Protein AF-A0A4Q0ICE5-F1 (afdb_monomer_lite)

Structure (mmCIF, N/CA/C/O backbone):
data_AF-A0A4Q0ICE5-F1
#
_entry.id   AF-A0A4Q0ICE5-F1
#
loop_
_atom_site.group_PDB
_atom_site.id
_atom_site.type_symbol
_atom_site.label_atom_id
_atom_site.label_alt_id
_atom_site.label_comp_id
_atom_site.label_asym_id
_atom_site.label_entity_id
_atom_site.label_seq_id
_atom_site.pdbx_PDB_ins_code
_atom_site.Cartn_x
_atom_site.Cartn_y
_atom_site.Cartn_z
_atom_site.occupancy
_atom_site.B_iso_or_equiv
_atom_site.auth_seq_id
_atom_site.auth_comp_id
_atom_site.auth_asym_id
_atom_site.auth_atom_id
_atom_site.pdbx_PDB_model_num
ATOM 1 N N . MET A 1 1 ? -25.595 17.957 -17.381 1.00 40.38 1 MET A N 1
ATOM 2 C CA . MET A 1 1 ? -24.538 17.179 -18.067 1.00 40.38 1 MET A CA 1
ATOM 3 C C . MET A 1 1 ? -23.638 16.551 -17.017 1.00 40.38 1 MET A C 1
ATOM 5 O O . MET A 1 1 ? -22.895 17.266 -16.359 1.00 40.38 1 MET A O 1
ATOM 9 N N . SER A 1 2 ? -23.763 15.240 -16.807 1.00 50.00 2 SER A N 1
ATOM 10 C CA . SER A 1 2 ? -22.849 14.474 -15.955 1.00 50.00 2 SER A CA 1
ATOM 11 C C . SER A 1 2 ? -21.462 14.492 -16.606 1.00 50.00 2 SER A C 1
ATOM 13 O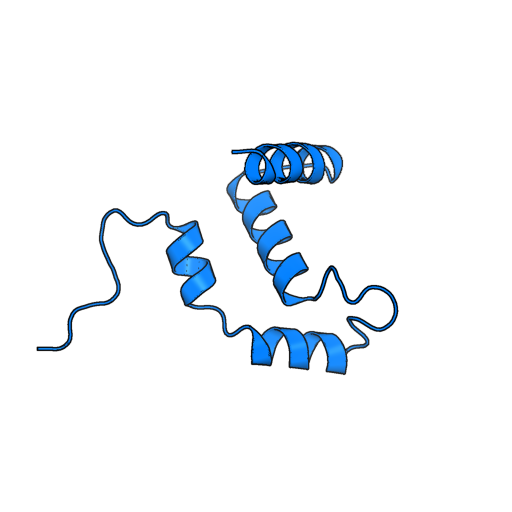 O . SER A 1 2 ? -21.292 13.961 -17.702 1.00 50.00 2 SER A O 1
ATOM 15 N N . LYS A 1 3 ? -20.492 15.185 -15.998 1.00 55.28 3 LYS A N 1
ATOM 16 C CA . LYS A 1 3 ? -19.086 15.122 -16.421 1.00 55.28 3 LYS A CA 1
ATOM 17 C C . LYS A 1 3 ? -18.610 13.695 -16.154 1.00 55.28 3 LYS A C 1
ATOM 19 O O . LYS A 1 3 ? -18.620 13.264 -15.005 1.00 55.28 3 LYS A O 1
ATOM 24 N N . SER A 1 4 ? -18.199 12.968 -17.191 1.00 61.62 4 SER A N 1
ATOM 25 C CA . SER A 1 4 ? -17.569 11.658 -17.021 1.00 61.62 4 SER A CA 1
ATOM 26 C C . SER A 1 4 ? -16.331 11.809 -16.133 1.00 61.62 4 SER A C 1
ATOM 28 O O . SER A 1 4 ? -15.421 12.568 -16.461 1.00 61.62 4 SER A O 1
ATOM 30 N N . SER A 1 5 ? -16.279 11.095 -15.009 1.00 60.00 5 SER A N 1
ATOM 31 C CA . SER A 1 5 ? -15.111 11.063 -14.114 1.00 60.00 5 SER A CA 1
ATOM 32 C C . SER A 1 5 ? -13.923 10.288 -14.701 1.00 60.00 5 SER A C 1
ATOM 34 O O . SER A 1 5 ? -12.819 10.354 -14.161 1.00 60.00 5 SER A O 1
ATOM 36 N N . ASN A 1 6 ? -14.134 9.599 -15.825 1.00 57.72 6 ASN A N 1
ATOM 37 C CA . ASN A 1 6 ? -13.115 8.877 -16.576 1.00 57.72 6 ASN A CA 1
ATOM 38 C C . ASN A 1 6 ? -12.375 9.856 -17.498 1.00 57.72 6 ASN A C 1
ATOM 40 O O . ASN A 1 6 ? -12.804 10.125 -18.619 1.00 57.72 6 ASN A O 1
ATOM 44 N N . PHE A 1 7 ? -11.287 10.435 -16.993 1.00 56.94 7 PHE A N 1
ATOM 45 C CA . PHE A 1 7 ? -10.415 11.324 -17.757 1.00 56.94 7 PHE A CA 1
ATOM 46 C C . PHE A 1 7 ? -9.335 10.521 -18.491 1.00 56.94 7 PHE A C 1
ATOM 48 O O . PHE A 1 7 ? -8.486 9.888 -17.859 1.00 56.94 7 PHE A O 1
ATOM 55 N N . PHE A 1 8 ? -9.315 10.609 -19.822 1.00 51.22 8 PHE A N 1
ATOM 56 C CA . PHE A 1 8 ? -8.154 10.208 -20.618 1.00 51.22 8 PHE A CA 1
ATOM 57 C C . PHE A 1 8 ? -6.965 11.113 -20.246 1.00 51.22 8 PHE A C 1
ATOM 59 O O . PHE A 1 8 ? -7.067 12.334 -20.337 1.00 51.22 8 PHE A O 1
ATOM 66 N N . GLY A 1 9 ? -5.870 10.518 -19.756 1.00 56.81 9 GLY A N 1
ATOM 67 C CA . GLY A 1 9 ? -4.668 11.222 -19.277 1.00 56.81 9 GLY A CA 1
ATOM 68 C C . GLY A 1 9 ? -4.382 11.090 -17.773 1.00 56.81 9 GLY A C 1
ATOM 69 O O . GLY A 1 9 ? -3.284 11.426 -17.340 1.00 56.81 9 GLY A O 1
ATOM 70 N N . GLN A 1 10 ? -5.316 10.569 -16.963 1.00 63.09 10 GLN A N 1
ATOM 71 C CA . GLN A 1 10 ? -5.008 10.215 -15.569 1.00 63.09 10 GLN A CA 1
ATOM 72 C C . GLN A 1 10 ? -4.254 8.878 -15.500 1.00 63.09 10 GLN A C 1
AT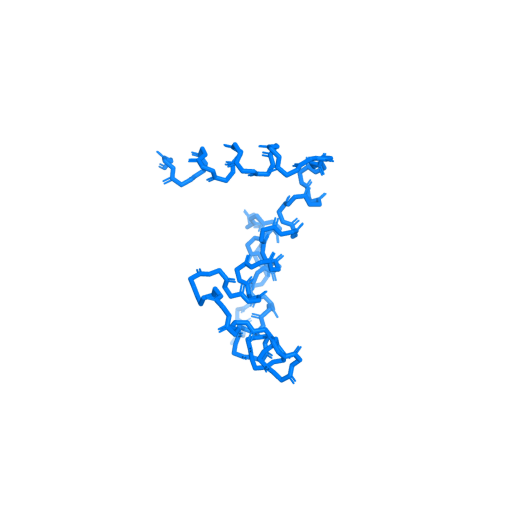OM 74 O O . GLN A 1 10 ? -4.670 7.934 -16.179 1.00 63.09 10 GLN A O 1
ATOM 79 N N . PRO A 1 11 ? -3.223 8.744 -14.642 1.00 81.19 11 PRO A N 1
ATOM 80 C CA . PRO A 1 11 ? -2.552 7.468 -14.415 1.00 81.19 11 PRO A CA 1
ATOM 81 C C . PRO A 1 11 ? -3.560 6.371 -14.054 1.00 81.19 11 PRO A C 1
ATOM 83 O O . PRO A 1 11 ? -4.389 6.566 -13.160 1.00 81.19 11 PRO A O 1
ATOM 86 N N . ILE A 1 12 ? -3.473 5.215 -14.722 1.00 82.56 12 ILE A N 1
ATOM 87 C CA . ILE A 1 12 ? -4.376 4.064 -14.518 1.00 82.56 12 ILE A CA 1
ATOM 88 C C . ILE A 1 12 ? -4.445 3.682 -13.034 1.00 82.56 12 ILE A C 1
ATOM 90 O O . ILE A 1 12 ? -5.526 3.437 -12.505 1.00 82.56 12 ILE A O 1
ATOM 94 N N . TYR A 1 13 ? -3.307 3.729 -12.338 1.00 85.81 13 TYR A N 1
ATOM 95 C CA . TYR A 1 13 ? -3.223 3.461 -10.905 1.00 85.81 13 TYR A CA 1
ATOM 96 C C . TYR A 1 13 ? -4.105 4.402 -10.067 1.00 85.81 13 TYR A C 1
ATOM 98 O O . TYR A 1 13 ? -4.845 3.951 -9.199 1.00 85.81 13 TYR A O 1
ATOM 106 N N . GLY A 1 14 ? -4.112 5.703 -10.372 1.00 86.38 14 GLY A N 1
ATOM 107 C CA . GLY A 1 14 ? -4.947 6.678 -9.666 1.00 86.38 14 GLY A CA 1
ATOM 108 C C . GLY A 1 14 ? -6.443 6.486 -9.925 1.00 86.38 14 GLY A C 1
ATOM 109 O O . GLY A 1 14 ? -7.254 6.703 -9.027 1.00 86.38 14 GLY A O 1
ATOM 110 N N . GLN A 1 15 ? -6.822 6.049 -11.128 1.00 87.12 15 GLN A N 1
ATOM 111 C CA . GLN A 1 15 ? -8.213 5.697 -11.437 1.00 87.12 15 GLN A CA 1
ATOM 112 C C . GLN A 1 15 ? -8.646 4.429 -10.693 1.00 87.12 15 GLN A C 1
ATOM 114 O O . GLN A 1 15 ? -9.744 4.384 -10.142 1.00 87.12 15 GLN A O 1
ATOM 119 N N . LEU A 1 16 ? -7.760 3.434 -10.624 1.00 87.88 16 LEU A N 1
ATOM 120 C CA . LEU A 1 16 ? -7.997 2.186 -9.910 1.00 87.88 16 LEU A CA 1
ATOM 121 C C . LEU A 1 16 ? -8.149 2.416 -8.402 1.00 87.88 16 LEU A C 1
ATOM 123 O O . LEU A 1 16 ? -9.080 1.903 -7.802 1.00 87.88 16 LEU A O 1
ATOM 127 N N . ILE A 1 17 ? -7.307 3.248 -7.786 1.00 91.56 17 ILE A N 1
ATOM 128 C CA . ILE A 1 17 ? -7.458 3.581 -6.362 1.00 91.56 17 ILE A CA 1
ATOM 129 C C . ILE A 1 17 ? -8.795 4.281 -6.099 1.00 91.56 17 ILE A C 1
ATOM 131 O O . ILE A 1 17 ? -9.476 3.965 -5.128 1.00 91.56 17 ILE A O 1
ATOM 135 N N . LYS A 1 18 ? -9.203 5.210 -6.974 1.00 90.25 18 LYS A N 1
ATOM 136 C CA . LYS A 1 18 ? -10.470 5.944 -6.824 1.00 90.25 18 LYS A CA 1
ATOM 137 C C . LYS A 1 18 ? -11.709 5.052 -6.898 1.00 90.25 18 LYS A C 1
ATOM 139 O O . LYS A 1 18 ? -12.752 5.456 -6.392 1.00 90.25 18 LYS A O 1
ATOM 144 N N . SER A 1 19 ? -11.630 3.883 -7.536 1.00 91.31 19 SER A N 1
ATOM 145 C CA . SER A 1 19 ? -12.755 2.945 -7.596 1.00 91.31 19 SER A CA 1
ATOM 146 C C . SER A 1 19 ? -12.865 2.050 -6.355 1.00 91.31 19 SER A C 1
ATOM 148 O O . SER A 1 19 ? -13.894 1.399 -6.164 1.00 91.31 19 SER A O 1
ATOM 150 N N . LEU A 1 20 ? -11.849 2.039 -5.486 1.00 94.69 20 LEU A N 1
ATOM 151 C CA . LEU A 1 20 ? -11.823 1.251 -4.257 1.00 94.69 20 LEU A CA 1
ATOM 152 C C . LEU A 1 20 ? -12.461 2.019 -3.093 1.00 94.69 20 LEU A C 1
ATOM 154 O O . LEU A 1 20 ? -12.115 3.163 -2.805 1.00 94.69 20 LEU A O 1
ATOM 158 N N . ASN A 1 21 ? -13.373 1.366 -2.369 1.00 96.62 21 ASN A N 1
ATOM 159 C CA . ASN A 1 21 ? -13.960 1.930 -1.155 1.00 96.62 21 ASN A CA 1
ATOM 160 C C . ASN A 1 21 ? -13.098 1.574 0.066 1.00 96.62 21 ASN A C 1
ATOM 162 O O . ASN A 1 21 ? -13.079 0.422 0.506 1.00 96.62 21 ASN A O 1
ATOM 166 N N . ARG A 1 22 ? -12.402 2.574 0.612 1.00 95.44 22 ARG A N 1
ATOM 167 C CA . ARG A 1 22 ? -11.474 2.410 1.735 1.00 95.44 22 ARG A CA 1
ATOM 168 C C . ARG A 1 22 ? -12.154 1.842 2.975 1.00 95.44 22 ARG A C 1
ATOM 170 O O . ARG A 1 22 ? -11.623 0.916 3.583 1.00 95.44 22 ARG A O 1
ATOM 177 N N . GLU A 1 23 ? -13.313 2.376 3.348 1.00 95.94 23 GLU A N 1
ATOM 178 C CA . GLU A 1 23 ? -14.011 2.006 4.581 1.00 95.94 23 GLU A CA 1
ATOM 179 C C . GLU A 1 23 ? -14.403 0.529 4.566 1.00 95.94 23 GLU A C 1
ATOM 181 O O . GLU A 1 23 ? -14.090 -0.193 5.510 1.00 95.94 23 GLU A O 1
ATOM 186 N N . LYS A 1 24 ? -14.991 0.061 3.460 1.00 97.50 24 LYS A N 1
ATOM 187 C CA . LYS A 1 24 ? -15.375 -1.344 3.270 1.00 97.50 24 LYS A CA 1
ATOM 188 C C . LYS A 1 24 ? -14.173 -2.281 3.296 1.00 97.50 24 LYS A C 1
ATOM 190 O O . LYS A 1 24 ? -14.262 -3.367 3.859 1.00 97.50 24 LYS A O 1
ATOM 195 N N . ILE A 1 25 ? -13.051 -1.878 2.698 1.00 96.75 25 ILE A N 1
ATOM 196 C CA . ILE A 1 25 ? -11.824 -2.687 2.688 1.00 96.75 25 ILE A CA 1
ATOM 197 C C . ILE A 1 25 ? -11.267 -2.830 4.105 1.00 96.75 25 ILE A C 1
ATOM 199 O O . ILE A 1 25 ? -10.947 -3.937 4.534 1.00 96.75 25 ILE A O 1
ATOM 203 N N . VAL A 1 26 ? -11.184 -1.729 4.852 1.00 96.31 26 VAL A N 1
ATOM 204 C CA . VAL A 1 26 ? -10.689 -1.755 6.233 1.00 96.31 26 VAL A CA 1
ATOM 205 C C . VAL A 1 26 ? -11.652 -2.516 7.148 1.00 96.31 26 VAL A C 1
ATOM 207 O O . VAL A 1 26 ? -11.206 -3.293 7.986 1.00 96.31 26 VAL A O 1
ATOM 210 N N . GLU A 1 27 ? -12.965 -2.351 6.982 1.00 96.50 27 GLU A N 1
ATOM 211 C CA . GLU A 1 27 ? -13.971 -3.139 7.703 1.00 96.50 27 GLU A CA 1
ATOM 212 C C . GLU A 1 27 ? -13.792 -4.641 7.442 1.00 96.50 27 GLU A C 1
ATOM 214 O O . GLU A 1 27 ? -13.741 -5.436 8.384 1.00 96.50 27 GLU A O 1
ATOM 219 N N . PHE A 1 28 ? -13.634 -5.026 6.173 1.00 96.81 28 PHE A N 1
ATOM 220 C CA . PHE A 1 28 ? -13.407 -6.413 5.784 1.00 96.81 28 PHE A CA 1
ATOM 221 C C . PHE A 1 28 ? -12.110 -6.972 6.379 1.00 96.81 28 PHE A C 1
ATOM 223 O O . PHE A 1 28 ? -12.120 -8.084 6.908 1.00 96.81 28 PHE A O 1
ATOM 230 N N . SER A 1 29 ? -11.020 -6.199 6.337 1.00 95.75 29 SER A N 1
ATOM 231 C CA . SER A 1 29 ? -9.733 -6.564 6.942 1.00 95.75 29 SER A CA 1
ATOM 232 C C . SER A 1 29 ? -9.895 -6.857 8.437 1.00 95.75 29 SER A C 1
ATOM 234 O O . SER A 1 29 ? -9.613 -7.969 8.891 1.00 95.75 29 SER A O 1
ATOM 236 N N . ARG A 1 30 ? -10.492 -5.924 9.191 1.00 94.94 30 ARG A N 1
ATOM 237 C CA . ARG A 1 30 ? -10.739 -6.063 10.637 1.00 94.94 30 ARG A CA 1
ATOM 238 C C . ARG A 1 30 ? -11.611 -7.263 10.976 1.00 94.94 30 ARG A C 1
ATOM 240 O O . ARG A 1 30 ? -11.320 -7.977 11.935 1.00 94.94 30 ARG A O 1
ATOM 247 N N . LYS A 1 31 ? -12.660 -7.515 10.185 1.00 96.94 31 LYS A N 1
ATOM 248 C CA . LYS A 1 31 ? -13.551 -8.673 10.368 1.00 96.94 31 LYS A CA 1
ATOM 249 C C . LYS A 1 31 ? -12.791 -10.004 10.323 1.00 96.94 31 LYS A C 1
ATOM 251 O O . LYS A 1 31 ? -13.187 -10.944 11.003 1.00 96.94 31 LYS A O 1
ATOM 256 N N . HIS A 1 32 ? -11.695 -10.070 9.570 1.00 94.94 32 HIS A N 1
ATOM 257 C CA . HIS A 1 32 ? -10.850 -11.260 9.440 1.00 94.94 32 HIS A CA 1
ATOM 258 C C . HIS A 1 32 ? -9.580 -11.194 10.306 1.00 94.94 32 HIS A C 1
ATOM 260 O O . HIS A 1 32 ? -8.629 -11.935 10.071 1.00 94.94 32 HIS A O 1
ATOM 266 N N . GLY A 1 33 ? -9.552 -10.331 11.328 1.00 93.19 33 GLY A N 1
ATOM 267 C CA . GLY A 1 33 ? -8.425 -10.214 12.259 1.00 93.19 33 GLY A CA 1
ATOM 268 C C . GLY A 1 33 ? -7.290 -9.301 11.785 1.00 93.19 33 GLY A C 1
ATOM 269 O O . GLY A 1 33 ? -6.239 -9.256 12.431 1.00 93.19 33 GLY A O 1
ATOM 270 N N . GLY A 1 34 ? -7.501 -8.559 10.696 1.00 92.12 34 GLY A N 1
ATOM 271 C CA . GLY A 1 34 ? -6.625 -7.478 10.257 1.00 92.12 34 GLY A CA 1
ATOM 272 C C . GLY A 1 34 ? -6.480 -6.372 11.305 1.00 92.12 34 GLY A C 1
ATOM 273 O O . GLY A 1 34 ? -7.278 -6.250 12.238 1.00 92.12 34 GLY A O 1
ATOM 274 N N . GLU A 1 35 ? -5.403 -5.590 11.184 1.00 92.69 35 GLU A N 1
ATOM 275 C CA . GLU A 1 35 ? -5.076 -4.439 12.046 1.00 92.69 35 GLU A CA 1
ATOM 276 C C . GLU A 1 35 ? -4.988 -4.744 13.556 1.00 92.69 35 GLU A C 1
ATOM 278 O O . GLU A 1 35 ? -4.908 -3.824 14.376 1.00 92.69 35 GLU A O 1
ATOM 283 N N . LYS A 1 36 ? -4.956 -6.026 13.950 1.00 90.62 36 LYS A N 1
ATOM 284 C CA . LYS A 1 36 ? -4.830 -6.442 15.354 1.00 90.62 36 LYS A CA 1
ATOM 285 C C . LYS A 1 36 ? -3.521 -5.958 15.981 1.00 90.62 36 LYS A C 1
ATOM 287 O O . LYS A 1 36 ? -3.520 -5.540 17.136 1.00 90.62 36 LYS A O 1
ATOM 292 N N . TYR A 1 37 ? -2.429 -6.007 15.215 1.00 87.69 37 TYR A N 1
ATOM 293 C CA . TYR A 1 37 ? -1.076 -5.688 15.688 1.00 87.69 37 TYR A CA 1
ATOM 294 C C . TYR A 1 37 ? -0.491 -4.425 15.049 1.00 87.69 37 TYR A C 1
ATOM 296 O O . TYR A 1 37 ? 0.095 -3.606 15.751 1.00 87.69 37 TYR A O 1
ATOM 304 N N . VAL A 1 38 ? -0.678 -4.228 13.740 1.00 87.00 38 VAL A N 1
ATOM 305 C CA . VAL A 1 38 ? -0.146 -3.069 13.008 1.00 87.00 38 VAL A CA 1
ATOM 306 C C . VAL A 1 38 ? -1.306 -2.263 12.435 1.00 87.00 38 VAL A C 1
ATOM 308 O O . VAL A 1 38 ? -1.980 -2.707 11.514 1.00 87.00 38 VAL A O 1
ATOM 311 N N . LYS A 1 39 ? -1.553 -1.079 13.005 1.00 87.31 39 LYS A N 1
ATOM 312 C CA . LYS A 1 39 ? -2.655 -0.185 12.593 1.00 87.31 39 LYS A CA 1
ATOM 313 C C . LYS A 1 39 ? -2.227 0.871 11.573 1.00 87.31 39 LYS A C 1
ATOM 315 O O . LYS A 1 39 ? -3.072 1.393 10.858 1.00 87.31 39 LYS A O 1
ATOM 320 N N . SER A 1 40 ? -0.934 1.197 11.529 1.00 87.75 40 SER A N 1
ATOM 321 C CA . SER A 1 40 ? -0.353 2.172 10.596 1.00 87.75 40 SER A CA 1
ATOM 322 C C . SER A 1 40 ? -0.259 1.649 9.160 1.00 87.75 40 SER A C 1
ATOM 324 O O . SER A 1 40 ? -0.176 2.446 8.233 1.00 87.75 40 SER A O 1
ATOM 326 N N . PHE A 1 41 ? -0.295 0.328 8.979 1.00 91.62 41 PHE A N 1
ATOM 327 C CA . PHE A 1 41 ? -0.309 -0.347 7.686 1.00 91.62 41 PHE A CA 1
ATOM 328 C C . PHE A 1 41 ? -1.573 -1.202 7.584 1.00 91.62 41 PHE A C 1
ATOM 330 O O . PHE A 1 41 ? -1.541 -2.422 7.729 1.00 91.62 41 PHE A O 1
ATOM 337 N N . ASP A 1 42 ? -2.709 -0.519 7.444 1.00 94.69 42 ASP A N 1
ATOM 338 C CA . ASP A 1 42 ? -4.018 -1.162 7.363 1.00 94.69 42 ASP A CA 1
ATOM 339 C C . ASP A 1 42 ? -4.239 -1.878 6.021 1.00 94.69 42 ASP A C 1
ATOM 341 O O . ASP A 1 42 ? -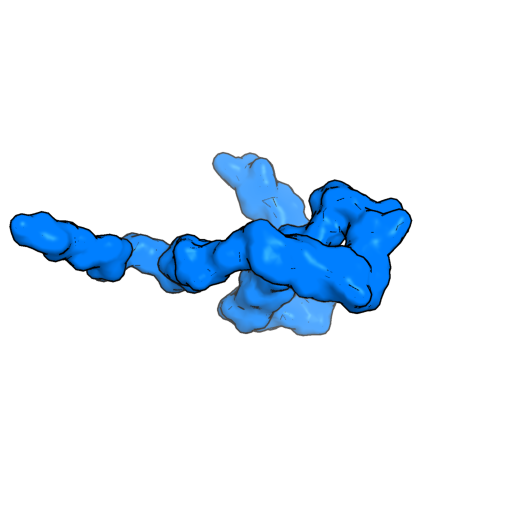3.499 -1.688 5.056 1.00 94.69 42 ASP A O 1
ATOM 345 N N . GLY A 1 43 ? -5.280 -2.704 5.947 1.00 95.62 43 GLY A N 1
ATOM 346 C CA . GLY A 1 43 ? -5.588 -3.531 4.783 1.00 95.62 43 GLY A CA 1
ATOM 347 C C . GLY A 1 43 ? -5.800 -2.728 3.502 1.00 95.62 43 GLY A C 1
ATOM 348 O O . GLY A 1 43 ? -5.507 -3.222 2.417 1.00 95.62 43 GLY A O 1
ATOM 349 N N . TYR A 1 44 ? -6.232 -1.468 3.609 1.00 96.00 44 TYR A N 1
ATOM 350 C CA . TYR A 1 44 ? -6.282 -0.571 2.459 1.00 96.00 44 TYR A CA 1
ATOM 351 C C . TYR A 1 44 ? -4.878 -0.209 1.976 1.00 96.00 44 TYR A C 1
ATOM 353 O O . TYR A 1 44 ? -4.573 -0.359 0.796 1.00 96.00 44 TYR A O 1
ATOM 361 N N . THR A 1 45 ? -4.009 0.219 2.889 1.00 94.50 45 THR A N 1
ATOM 362 C CA . THR A 1 45 ? -2.619 0.569 2.573 1.00 94.50 45 THR A CA 1
ATOM 363 C C . THR A 1 45 ? -1.868 -0.639 2.014 1.00 94.50 45 THR A C 1
ATOM 365 O O . THR A 1 45 ? -1.213 -0.525 0.980 1.00 94.50 45 THR A O 1
ATOM 368 N N . HIS A 1 46 ? -2.049 -1.815 2.620 1.00 95.00 46 HIS A N 1
ATOM 369 C CA . HIS A 1 46 ? -1.480 -3.068 2.134 1.00 95.00 46 HIS A CA 1
ATOM 370 C C . HIS A 1 46 ? -1.958 -3.416 0.719 1.00 95.00 46 HIS A C 1
ATOM 372 O O . HIS A 1 46 ? -1.135 -3.729 -0.140 1.00 95.00 46 HIS A O 1
ATOM 378 N N . LEU A 1 47 ? -3.262 -3.300 0.445 1.00 95.62 47 LEU A N 1
ATOM 379 C CA . LEU A 1 47 ? -3.817 -3.538 -0.888 1.00 95.62 47 LEU A CA 1
ATOM 380 C C . LEU A 1 47 ? -3.187 -2.614 -1.937 1.00 95.62 47 LEU A C 1
ATOM 382 O O . LEU A 1 47 ? -2.797 -3.085 -3.003 1.00 95.62 47 LEU A O 1
ATOM 386 N N . LEU A 1 48 ? -3.058 -1.318 -1.638 1.00 94.62 48 LEU A N 1
ATOM 387 C CA . LEU A 1 48 ? -2.432 -0.368 -2.560 1.00 94.62 48 LEU A CA 1
ATOM 388 C C . LEU A 1 48 ? -0.967 -0.720 -2.825 1.00 94.62 48 LEU A C 1
ATOM 390 O O . LEU A 1 48 ? -0.547 -0.758 -3.980 1.00 94.62 48 LEU A O 1
ATOM 394 N N . THR A 1 49 ? -0.206 -1.048 -1.779 1.00 94.50 49 THR A N 1
ATOM 395 C CA . THR A 1 49 ? 1.189 -1.485 -1.911 1.00 94.50 49 THR A CA 1
ATOM 396 C C . THR A 1 49 ? 1.316 -2.722 -2.803 1.00 94.50 49 THR A C 1
ATOM 398 O O . THR A 1 49 ? 2.176 -2.752 -3.681 1.00 94.50 49 THR A O 1
ATOM 401 N N . MET A 1 50 ? 0.440 -3.718 -2.641 1.00 95.62 50 MET A N 1
ATOM 402 C CA . MET A 1 50 ? 0.478 -4.931 -3.465 1.00 95.62 50 MET A CA 1
ATOM 403 C C . MET A 1 50 ? 0.043 -4.672 -4.912 1.00 95.62 50 MET A C 1
ATOM 405 O O . MET A 1 50 ? 0.651 -5.205 -5.837 1.00 95.62 50 MET A O 1
ATOM 409 N N . LEU A 1 51 ? -0.962 -3.823 -5.140 1.00 94.06 51 LEU A N 1
ATOM 410 C CA . LEU A 1 51 ? -1.364 -3.417 -6.491 1.00 94.06 51 LEU A CA 1
ATOM 411 C C . LEU A 1 51 ? -0.237 -2.680 -7.215 1.00 94.06 51 LEU A C 1
ATOM 413 O O . LEU A 1 51 ? 0.026 -2.955 -8.385 1.00 94.06 51 LEU A O 1
ATOM 417 N N . TYR A 1 52 ? 0.444 -1.774 -6.514 1.00 92.38 52 TYR A N 1
ATOM 418 C CA . TYR A 1 52 ? 1.618 -1.089 -7.035 1.00 92.38 52 TYR A CA 1
ATOM 419 C C . TYR A 1 52 ? 2.718 -2.085 -7.418 1.00 92.38 52 TYR A C 1
ATOM 421 O O . TYR A 1 52 ? 3.217 -2.034 -8.540 1.00 92.38 52 TYR A O 1
ATOM 429 N N . ALA A 1 53 ? 3.023 -3.039 -6.534 1.00 95.00 53 ALA A N 1
ATOM 430 C CA . ALA A 1 53 ? 4.018 -4.076 -6.787 1.00 95.00 53 ALA A CA 1
ATOM 431 C C . ALA A 1 53 ? 3.702 -4.911 -8.037 1.00 95.00 53 ALA A C 1
ATOM 433 O O . ALA A 1 53 ? 4.581 -5.136 -8.864 1.00 95.00 53 ALA A O 1
ATOM 434 N N . VAL A 1 54 ? 2.439 -5.313 -8.219 1.00 94.44 54 VAL A N 1
ATOM 435 C CA . VAL A 1 54 ? 1.999 -6.082 -9.395 1.00 94.44 54 VAL A CA 1
ATOM 436 C C . VAL A 1 54 ? 2.113 -5.261 -10.681 1.00 94.44 54 VAL A C 1
ATOM 438 O O . VAL A 1 54 ? 2.578 -5.77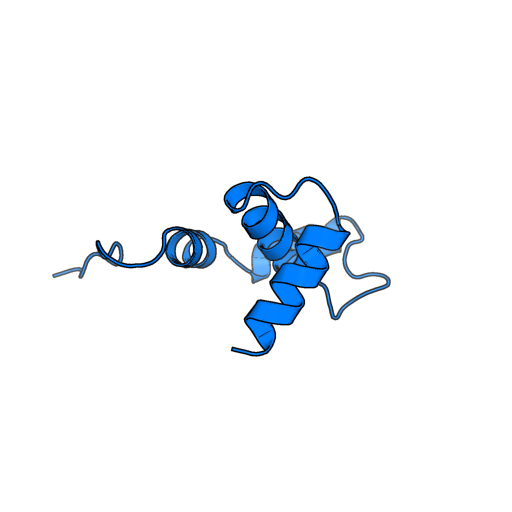4 -11.697 1.00 94.44 54 VAL A O 1
ATOM 441 N N . ILE A 1 55 ? 1.718 -3.985 -10.652 1.00 91.31 55 ILE A N 1
ATOM 442 C CA . ILE A 1 55 ? 1.802 -3.096 -11.822 1.00 91.31 55 ILE A CA 1
ATOM 443 C C . ILE A 1 55 ? 3.262 -2.849 -12.220 1.00 91.31 55 ILE A C 1
ATOM 445 O O . ILE A 1 55 ? 3.567 -2.833 -13.412 1.00 91.31 55 ILE A O 1
ATOM 449 N N . GLN A 1 56 ? 4.155 -2.696 -11.238 1.00 92.00 56 GLN A N 1
ATOM 450 C CA . GLN A 1 56 ? 5.590 -2.503 -11.467 1.00 92.00 56 GLN A CA 1
ATOM 451 C C . GLN A 1 56 ? 6.363 -3.807 -11.703 1.00 92.00 56 GLN A C 1
ATOM 453 O O . GLN A 1 56 ? 7.520 -3.749 -12.107 1.00 92.00 56 GLN A O 1
ATOM 458 N N . ARG A 1 57 ? 5.721 -4.969 -11.512 1.00 95.19 57 ARG A N 1
ATOM 459 C CA . ARG A 1 57 ? 6.324 -6.308 -11.624 1.00 95.19 57 ARG A CA 1
ATOM 460 C C . ARG A 1 57 ? 7.504 -6.509 -10.671 1.00 95.19 57 ARG A C 1
ATOM 462 O O . ARG A 1 57 ? 8.549 -7.002 -11.077 1.00 95.19 57 ARG A O 1
ATOM 469 N N . PHE A 1 58 ? 7.332 -6.107 -9.415 1.00 96.19 58 PHE A N 1
ATOM 470 C CA . PHE A 1 58 ? 8.305 -6.418 -8.372 1.00 96.19 58 PHE A CA 1
ATOM 471 C C . PHE A 1 58 ? 8.172 -7.870 -7.925 1.00 96.19 58 PHE A C 1
ATOM 473 O O . PHE A 1 58 ? 7.072 -8.335 -7.620 1.00 96.19 58 PHE A O 1
ATOM 480 N N . ASP A 1 59 ? 9.312 -8.545 -7.827 1.00 96.06 59 ASP A N 1
ATOM 481 C CA . ASP A 1 59 ? 9.411 -9.956 -7.458 1.00 96.06 59 ASP A CA 1
ATOM 482 C C . ASP A 1 59 ? 9.851 -10.137 -5.996 1.00 96.06 59 ASP A C 1
ATOM 484 O O . ASP A 1 59 ? 9.845 -11.248 -5.462 1.00 96.06 59 ASP A O 1
ATOM 488 N N . SER A 1 60 ? 10.214 -9.048 -5.304 1.00 97.00 60 SER A N 1
ATOM 489 C CA . SER A 1 60 ? 10.634 -9.107 -3.901 1.00 97.00 60 SER A CA 1
ATOM 490 C C . SER A 1 60 ? 10.094 -7.971 -3.034 1.00 97.00 60 SER A C 1
ATOM 492 O O . SER A 1 60 ? 9.897 -6.841 -3.476 1.00 97.00 60 SER A O 1
ATOM 494 N N . LEU A 1 61 ? 9.951 -8.245 -1.731 1.00 96.06 61 LEU A N 1
ATOM 495 C CA . LEU A 1 61 ? 9.613 -7.220 -0.735 1.00 96.06 61 LEU A CA 1
ATOM 496 C C . LEU A 1 61 ? 10.636 -6.077 -0.699 1.00 96.06 61 LEU A C 1
ATOM 498 O O . LEU A 1 61 ? 10.271 -4.947 -0.389 1.00 96.06 61 LEU A O 1
ATOM 502 N N . ARG A 1 62 ? 11.906 -6.361 -1.018 1.00 97.00 62 ARG A N 1
ATOM 503 C CA . ARG A 1 62 ? 12.962 -5.346 -1.041 1.00 97.00 62 ARG A CA 1
ATOM 504 C C . ARG A 1 62 ? 12.759 -4.349 -2.175 1.00 97.00 62 ARG A C 1
ATOM 506 O O . ARG A 1 62 ? 12.913 -3.156 -1.948 1.00 97.00 62 ARG A O 1
ATOM 513 N N . GLU A 1 63 ? 12.385 -4.819 -3.360 1.00 96.69 63 GLU A N 1
ATOM 514 C CA . GLU A 1 63 ? 12.048 -3.941 -4.488 1.00 96.69 63 GLU A CA 1
ATOM 515 C C . GLU A 1 63 ? 10.846 -3.054 -4.160 1.00 96.69 63 GLU A C 1
ATOM 517 O O . GLU A 1 63 ? 10.903 -1.842 -4.374 1.00 96.69 63 GLU A O 1
ATOM 522 N N . ILE A 1 64 ? 9.805 -3.638 -3.553 1.00 96.31 64 ILE A N 1
ATOM 523 C CA . ILE A 1 64 ? 8.621 -2.901 -3.097 1.00 96.31 64 ILE A CA 1
ATOM 524 C C . ILE A 1 64 ? 9.022 -1.811 -2.098 1.00 96.31 64 ILE A C 1
ATOM 526 O O . ILE A 1 64 ? 8.673 -0.649 -2.287 1.00 96.31 64 ILE A O 1
ATOM 530 N N . GLU A 1 65 ? 9.766 -2.160 -1.047 1.00 95.31 65 GLU A N 1
ATOM 531 C CA . GLU A 1 65 ? 10.180 -1.214 -0.006 1.00 95.31 65 GLU A CA 1
ATOM 532 C C . GLU A 1 65 ? 11.053 -0.091 -0.576 1.00 95.31 65 GLU A C 1
ATOM 534 O O . GLU A 1 65 ? 10.752 1.083 -0.363 1.00 95.31 65 GLU A O 1
ATOM 539 N N . THR A 1 66 ? 12.072 -0.431 -1.369 1.00 95.94 66 THR A N 1
ATOM 540 C CA . THR A 1 66 ? 12.994 0.554 -1.950 1.00 95.94 66 THR A CA 1
ATOM 541 C C . THR A 1 66 ? 12.256 1.530 -2.867 1.00 95.94 66 THR A C 1
ATOM 543 O O . THR A 1 66 ? 12.493 2.739 -2.809 1.00 95.94 66 THR A O 1
ATOM 546 N N . SER A 1 67 ? 11.329 1.029 -3.687 1.00 93.81 67 SER A N 1
ATOM 547 C CA . SER A 1 67 ? 10.536 1.859 -4.591 1.00 93.81 67 SER A CA 1
ATOM 548 C C . SER A 1 67 ? 9.539 2.749 -3.842 1.00 93.81 67 SER A C 1
ATOM 550 O O . SER A 1 67 ? 9.472 3.947 -4.118 1.00 93.81 67 SER A O 1
ATOM 552 N N . MET A 1 68 ? 8.822 2.210 -2.852 1.00 90.75 68 MET A N 1
ATOM 553 C CA . MET A 1 68 ? 7.876 2.985 -2.040 1.00 90.75 68 MET A CA 1
ATOM 554 C C . MET A 1 68 ? 8.582 4.093 -1.249 1.00 90.75 68 MET A C 1
ATOM 556 O O . MET A 1 68 ? 8.113 5.231 -1.229 1.00 90.75 68 MET A O 1
ATOM 560 N N . THR A 1 69 ? 9.737 3.798 -0.646 1.00 91.88 69 THR A N 1
ATOM 561 C CA . THR A 1 69 ? 10.544 4.787 0.083 1.00 91.88 69 THR A CA 1
ATOM 562 C C . THR A 1 69 ? 11.064 5.893 -0.843 1.00 91.88 69 THR A C 1
ATOM 564 O O . THR A 1 69 ? 11.156 7.049 -0.425 1.00 91.88 69 THR A O 1
ATOM 567 N N . ALA A 1 70 ? 11.380 5.572 -2.102 1.00 90.75 70 ALA A N 1
ATOM 568 C CA . ALA A 1 70 ? 11.795 6.561 -3.094 1.00 90.75 70 ALA A CA 1
ATOM 569 C C . ALA A 1 70 ? 10.641 7.482 -3.530 1.00 90.75 70 ALA A C 1
ATOM 571 O O . ALA A 1 70 ? 10.845 8.690 -3.634 1.00 90.75 70 ALA A O 1
ATOM 572 N N . GLU A 1 71 ? 9.436 6.944 -3.746 1.00 84.31 71 GLU A N 1
AT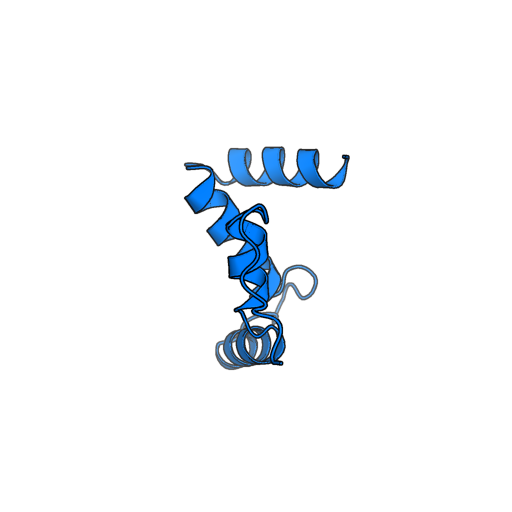OM 573 C CA . GLU A 1 71 ? 8.261 7.736 -4.144 1.00 84.31 71 GLU A CA 1
ATOM 574 C C . GLU A 1 71 ? 7.766 8.675 -3.034 1.00 84.31 71 GLU A C 1
ATOM 576 O O . GLU A 1 71 ? 7.324 9.777 -3.330 1.00 84.31 71 GLU A O 1
ATOM 581 N N . VAL A 1 72 ? 7.901 8.306 -1.753 1.00 79.50 72 VAL A N 1
ATOM 582 C CA . VAL A 1 72 ? 7.549 9.193 -0.619 1.00 79.50 72 VAL A CA 1
ATOM 583 C C . VAL A 1 72 ? 8.451 10.435 -0.537 1.00 79.50 72 VAL A C 1
ATOM 585 O O . VAL A 1 72 ? 8.076 11.431 0.079 1.00 79.50 72 VAL A O 1
ATOM 588 N N . ARG A 1 73 ? 9.654 10.382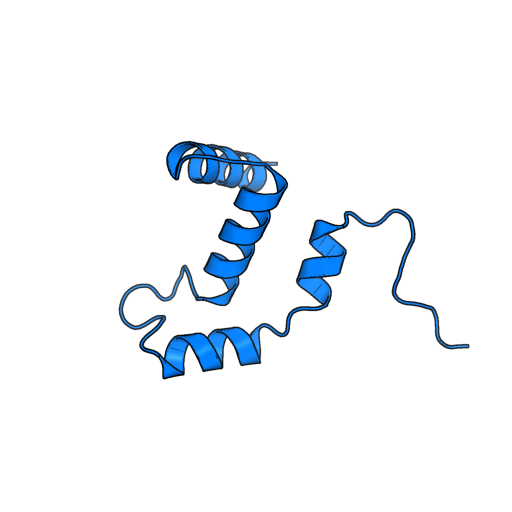 -1.121 1.00 70.19 73 ARG A N 1
ATOM 589 C CA . ARG A 1 73 ? 10.651 11.465 -1.071 1.00 70.19 73 ARG A CA 1
ATOM 590 C C . ARG A 1 73 ? 10.609 12.404 -2.282 1.00 70.19 73 ARG A C 1
ATOM 592 O O . ARG A 1 73 ? 11.412 13.336 -2.320 1.00 70.19 73 ARG A O 1
ATOM 599 N N . LYS A 1 74 ? 9.746 12.136 -3.262 1.00 57.84 74 LYS A N 1
ATOM 600 C CA . LYS A 1 74 ? 9.494 13.014 -4.413 1.00 57.84 74 LYS A CA 1
ATOM 601 C C . LYS A 1 74 ? 8.407 14.031 -4.088 1.00 57.84 74 LYS A C 1
ATOM 603 O O . LYS A 1 74 ? 8.534 15.162 -4.602 1.00 57.84 74 LYS A O 1
#

Radius of gyration: 14.81 Å; chains: 1; bounding box: 38×28×36 Å

Secondary structure (DSSP, 8-state):
----S--TTS-HHHHHHHHS-HHHHHHHHHHTTTTSS-SSS-HHHHHHHHHHHHHHT--SHHHHHHHHHHHTT-

pLDDT: mean 86.92, std 14.12, range [40.38, 97.5]

Sequence (74 aa):
MSKSSNFFGQPIYGQLIKSLNREKIVEFSRKHGGEKYVKSFDGYTHLLTMLYAVIQRFDSLREIETSMTAEVRK

Foldseek 3Di:
DPDPPDDDPDDPLVVVLVVDDPVVQQVVCVVVVFPVPPVVCGRSNVVSLVVVCVVVVPPDPVVSVVVVVVVVVD